Protein AF-A0A9X8VLA3-F1 (afdb_monomer_lite)

Secondary structu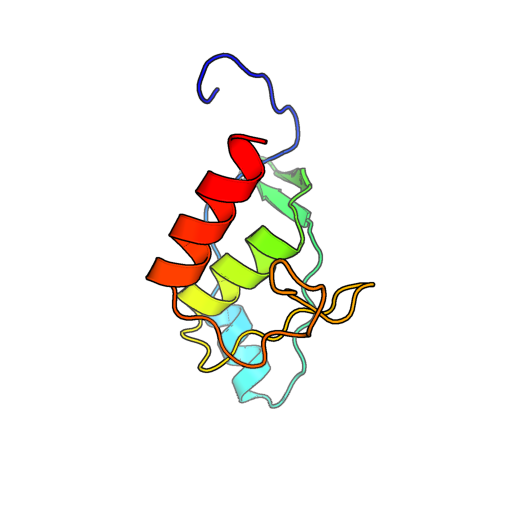re (DSSP, 8-state):
-BTTB--TTB-------HHHHHHHHHTTPPPP--SEEE-TTS-EEE--HHHHHHHHHHHTT-S------SSSS-B-TTS-B-S---HHHHHHHHHHHH--

Sequence (100 aa):
VDDGIDYCHSGRIRRIDEEAIHRQLDSNAIVLIGPVAVSVTGESFNLTSEEVATQLAIKLKAEKMIGFCSSQGVTDAEGNILSELFPNDAQKRLEELEEG

Organism: Serratia marcescens (NCBI:txid615)

Radius of gyration: 17.4 Å; chains: 1; bounding box: 35×37×41 Å

Structure (mmCIF, N/CA/C/O backbone):
data_AF-A0A9X8VLA3-F1
#
_entry.id   AF-A0A9X8VLA3-F1
#
loop_
_atom_site.group_PDB
_atom_site.id
_atom_site.type_symbol
_atom_site.label_atom_id
_atom_site.label_alt_id
_atom_site.label_comp_id
_atom_site.label_asym_id
_atom_site.label_entity_id
_atom_site.label_seq_id
_atom_site.pdbx_PDB_ins_code
_atom_site.Cartn_x
_atom_site.Cartn_y
_atom_site.Cartn_z
_atom_site.occupancy
_atom_site.B_iso_or_equiv
_atom_site.auth_seq_id
_atom_site.auth_comp_id
_atom_site.auth_asym_id
_atom_site.auth_atom_id
_atom_site.pdbx_PDB_model_num
ATOM 1 N N . VAL A 1 1 ? 8.764 21.790 2.961 1.00 41.16 1 VAL A N 1
ATOM 2 C CA . VAL A 1 1 ? 9.955 22.213 2.202 1.00 41.16 1 VAL A CA 1
ATOM 3 C C . VAL A 1 1 ? 10.963 21.098 2.339 1.00 41.16 1 VAL A C 1
ATOM 5 O O . VAL A 1 1 ? 11.579 20.981 3.387 1.00 41.16 1 VAL A O 1
ATOM 8 N N . ASP A 1 2 ? 11.003 20.236 1.335 1.00 42.09 2 ASP A N 1
ATOM 9 C CA . ASP A 1 2 ? 12.119 19.327 1.073 1.00 42.09 2 ASP A CA 1
ATOM 10 C C . ASP A 1 2 ? 12.765 19.921 -0.189 1.00 42.09 2 ASP A C 1
ATOM 12 O O . ASP A 1 2 ? 12.042 20.207 -1.146 1.00 42.09 2 ASP A O 1
ATOM 16 N N . ASP A 1 3 ? 14.049 20.276 -0.138 1.00 46.66 3 ASP A N 1
ATOM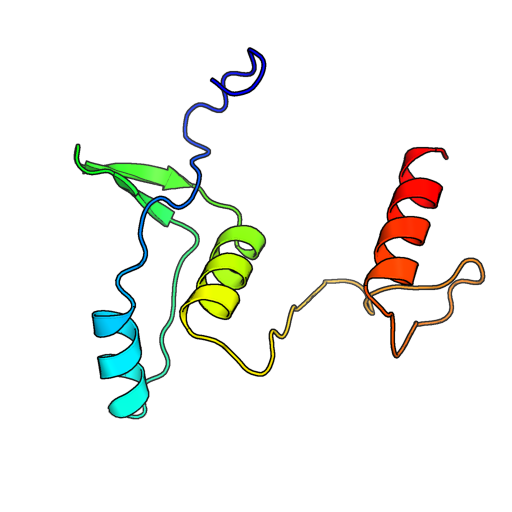 17 C CA . ASP A 1 3 ? 14.828 20.838 -1.262 1.00 46.66 3 ASP A CA 1
ATOM 18 C C . ASP A 1 3 ? 14.189 21.986 -2.074 1.00 46.66 3 ASP A C 1
ATOM 20 O O . ASP A 1 3 ? 14.330 22.081 -3.291 1.00 46.66 3 ASP A O 1
ATOM 24 N N . GLY A 1 4 ? 13.492 22.917 -1.414 1.00 39.34 4 GLY A N 1
ATOM 25 C CA . GLY A 1 4 ? 13.032 24.153 -2.066 1.00 39.34 4 GLY A CA 1
ATOM 26 C C . GLY A 1 4 ? 11.884 23.988 -3.074 1.00 39.34 4 GLY A C 1
ATOM 27 O O . GLY A 1 4 ? 11.525 24.966 -3.728 1.00 39.34 4 GLY A O 1
ATOM 28 N N . ILE A 1 5 ? 11.271 22.802 -3.165 1.00 50.47 5 ILE A N 1
ATOM 29 C CA . ILE A 1 5 ? 10.068 22.561 -3.971 1.00 50.47 5 ILE A CA 1
ATOM 30 C C . ILE A 1 5 ? 8.823 22.707 -3.080 1.00 50.47 5 ILE A C 1
ATOM 32 O O . ILE A 1 5 ? 8.676 22.027 -2.057 1.00 50.47 5 ILE A O 1
ATOM 36 N N . ASP A 1 6 ? 7.932 23.633 -3.449 1.00 46.16 6 ASP A N 1
ATOM 37 C CA . ASP A 1 6 ? 6.645 23.834 -2.780 1.00 46.16 6 ASP A CA 1
ATOM 38 C C . ASP A 1 6 ? 5.613 22.839 -3.318 1.00 46.16 6 ASP A C 1
ATOM 40 O O . ASP A 1 6 ? 5.024 23.001 -4.383 1.00 46.16 6 ASP A O 1
ATOM 44 N N . TYR A 1 7 ? 5.426 21.773 -2.552 1.00 52.41 7 TYR A N 1
ATOM 45 C CA . TYR A 1 7 ? 4.500 20.686 -2.830 1.00 52.41 7 TYR A CA 1
ATOM 46 C C . TYR A 1 7 ? 3.044 20.999 -2.420 1.00 52.41 7 TYR A C 1
ATOM 48 O O . TYR A 1 7 ? 2.183 20.125 -2.549 1.00 52.41 7 TYR A O 1
ATOM 56 N N . CYS A 1 8 ? 2.737 22.216 -1.945 1.00 57.16 8 CYS A N 1
ATOM 57 C CA . CYS A 1 8 ? 1.398 22.655 -1.522 1.00 57.16 8 CYS A CA 1
ATOM 58 C C . CYS A 1 8 ? 0.642 21.579 -0.697 1.00 57.16 8 CYS A C 1
ATOM 60 O O . CYS A 1 8 ? 1.020 21.285 0.435 1.00 57.16 8 CYS A O 1
ATOM 62 N N . HIS A 1 9 ? -0.411 20.963 -1.260 1.00 51.88 9 HIS A N 1
ATOM 63 C CA . HIS A 1 9 ? -1.251 19.938 -0.614 1.00 51.88 9 HIS A CA 1
ATOM 64 C C . HIS A 1 9 ? -0.756 18.486 -0.769 1.00 51.88 9 HIS A C 1
ATOM 66 O O . HIS A 1 9 ? -1.465 17.567 -0.352 1.00 51.88 9 HIS A O 1
ATOM 72 N N . SER A 1 10 ? 0.422 18.247 -1.354 1.00 55.69 10 SER A N 1
ATOM 73 C CA . SER A 1 10 ? 1.038 16.914 -1.357 1.00 55.69 10 SER A CA 1
ATOM 74 C C . SER A 1 10 ? 1.839 16.715 -0.070 1.00 55.69 10 SER A C 1
ATOM 76 O O . SER A 1 10 ? 2.941 17.225 0.125 1.00 55.69 10 SER A O 1
ATOM 78 N N . GLY A 1 11 ? 1.188 16.046 0.881 1.00 63.41 11 GLY A N 1
ATOM 79 C CA . GLY A 1 11 ? 1.744 15.735 2.193 1.00 63.41 11 GLY A CA 1
ATOM 80 C C . GLY A 1 11 ? 2.484 14.397 2.212 1.00 63.41 11 GLY A C 1
ATOM 81 O O . GLY A 1 11 ? 2.395 13.598 1.287 1.00 63.41 11 GLY A O 1
ATOM 82 N N . ARG A 1 12 ? 3.182 14.125 3.316 1.00 74.38 12 ARG A N 1
ATOM 83 C CA . ARG A 1 12 ? 3.644 12.776 3.683 1.00 74.38 12 ARG A CA 1
ATOM 84 C C . ARG A 1 12 ? 2.802 12.270 4.848 1.00 74.38 12 ARG A C 1
ATOM 86 O O . ARG A 1 12 ? 2.357 13.067 5.682 1.00 74.38 12 ARG A O 1
ATOM 93 N N . ILE A 1 13 ? 2.607 10.959 4.938 1.00 85.00 13 ILE A N 1
ATOM 94 C CA . ILE A 1 13 ? 1.886 10.353 6.061 1.00 85.00 13 ILE A CA 1
ATOM 95 C C . ILE A 1 13 ? 2.682 10.578 7.351 1.00 85.00 13 ILE A C 1
ATOM 97 O O . ILE A 1 13 ? 3.836 10.177 7.461 1.00 85.00 13 ILE A O 1
ATOM 101 N N . ARG A 1 14 ? 2.058 11.228 8.342 1.00 86.31 14 ARG A N 1
ATOM 102 C CA . ARG A 1 14 ? 2.673 11.475 9.662 1.00 86.31 14 ARG A CA 1
ATOM 103 C C . ARG A 1 14 ? 2.284 10.437 10.710 1.00 86.31 14 ARG A C 1
ATOM 105 O O . ARG A 1 14 ? 3.083 10.122 11.586 1.00 86.31 14 ARG A O 1
ATOM 112 N N . ARG A 1 15 ? 1.045 9.945 10.660 1.00 88.06 15 ARG A N 1
ATOM 113 C CA . ARG A 1 15 ? 0.506 8.965 11.608 1.00 88.06 15 ARG A CA 1
ATOM 114 C C . ARG A 1 15 ? -0.578 8.133 10.936 1.00 88.06 15 ARG A C 1
ATOM 116 O O . ARG A 1 15 ? -1.362 8.672 10.161 1.00 88.06 15 ARG A O 1
ATOM 123 N N . ILE A 1 16 ? -0.632 6.855 11.288 1.00 91.56 16 ILE A N 1
ATOM 124 C CA . ILE A 1 16 ? -1.709 5.925 10.943 1.00 91.56 16 ILE A CA 1
ATOM 125 C C . ILE A 1 16 ? -2.324 5.450 12.262 1.00 91.56 16 ILE A C 1
ATOM 127 O O . ILE A 1 16 ? -1.597 5.197 13.222 1.00 91.56 16 ILE A O 1
ATOM 131 N N . ASP A 1 17 ? -3.653 5.380 12.336 1.00 93.81 17 ASP A N 1
ATOM 132 C CA . ASP A 1 17 ? -4.355 4.783 13.477 1.00 93.81 17 ASP A CA 1
ATOM 133 C C . ASP A 1 17 ? -4.448 3.263 13.281 1.00 93.81 17 ASP A C 1
ATOM 135 O O . ASP A 1 17 ? -5.447 2.724 12.802 1.00 93.81 17 ASP A O 1
ATOM 139 N N . GLU A 1 18 ? -3.345 2.580 13.585 1.00 95.81 18 GLU A N 1
ATOM 140 C CA . GLU A 1 18 ? -3.208 1.128 13.422 1.00 95.81 18 GLU A CA 1
ATOM 141 C C . GLU A 1 18 ? -4.247 0.370 14.265 1.00 95.81 18 GLU A C 1
ATOM 143 O O . GLU A 1 18 ? -4.828 -0.611 13.805 1.00 95.81 18 GLU A O 1
ATOM 148 N N . GLU A 1 19 ? -4.549 0.859 15.472 1.00 96.44 19 GLU A N 1
ATOM 149 C CA . GLU A 1 19 ? -5.504 0.229 16.388 1.00 96.44 19 GLU A CA 1
ATOM 150 C C . GLU A 1 19 ? -6.937 0.272 15.840 1.00 96.44 19 GLU A C 1
ATOM 152 O O . GLU A 1 19 ? -7.682 -0.705 15.936 1.00 96.44 19 GLU A O 1
ATOM 157 N N . ALA A 1 20 ? -7.359 1.398 15.256 1.00 96.56 20 ALA A N 1
ATOM 158 C CA . ALA A 1 20 ? -8.659 1.487 14.601 1.00 96.56 20 ALA A CA 1
ATOM 159 C C . ALA A 1 20 ? -8.772 0.506 13.426 1.00 96.56 20 ALA A C 1
ATOM 161 O O . ALA A 1 20 ? -9.797 -0.164 13.298 1.00 96.56 20 ALA A O 1
ATOM 162 N N . ILE A 1 21 ? -7.723 0.383 12.607 1.00 97.25 21 ILE A N 1
ATOM 163 C CA . ILE A 1 21 ? -7.713 -0.535 11.462 1.00 97.25 21 ILE A CA 1
ATOM 164 C C . ILE A 1 21 ? -7.768 -1.990 11.935 1.00 97.25 21 ILE A C 1
ATOM 166 O O . ILE A 1 21 ? -8.619 -2.742 11.463 1.00 97.25 21 ILE A O 1
ATOM 170 N N . HIS A 1 22 ? -6.929 -2.378 12.900 1.00 97.12 22 HIS A N 1
ATOM 171 C CA . HIS A 1 22 ? -6.929 -3.737 13.446 1.00 97.12 22 HIS A CA 1
ATOM 172 C C . HIS A 1 22 ? -8.287 -4.123 14.028 1.00 97.12 22 HIS A C 1
ATOM 174 O O . HIS A 1 22 ? -8.794 -5.187 13.700 1.00 97.12 22 HIS A O 1
ATOM 180 N N . ARG A 1 23 ? -8.953 -3.227 14.768 1.00 97.75 23 ARG A N 1
ATOM 181 C CA . ARG A 1 23 ? -10.310 -3.490 15.280 1.00 97.75 23 ARG A CA 1
ATOM 182 C C . ARG A 1 23 ? -11.325 -3.805 14.178 1.00 97.75 23 ARG A C 1
ATOM 184 O O . ARG A 1 23 ? -12.193 -4.655 14.376 1.00 97.75 23 ARG A O 1
ATOM 191 N N . GLN A 1 24 ? -11.237 -3.131 13.029 1.00 97.81 24 GLN A N 1
ATOM 192 C CA . GLN A 1 24 ? -12.109 -3.424 11.886 1.00 97.81 24 GLN A CA 1
ATOM 193 C C . GLN A 1 24 ? -11.768 -4.783 11.262 1.00 97.81 24 GLN A C 1
ATOM 195 O O . GLN A 1 24 ? -12.670 -5.578 10.997 1.00 97.81 24 GLN A O 1
ATOM 200 N N . LEU A 1 25 ? -10.480 -5.081 11.082 1.00 96.81 25 LEU A N 1
ATOM 201 C CA . LEU A 1 25 ? -10.025 -6.360 10.530 1.00 96.81 25 LEU A CA 1
ATOM 202 C C . LEU A 1 25 ? -10.387 -7.544 11.441 1.00 96.81 25 LEU A C 1
ATOM 204 O O . LEU A 1 25 ? -10.912 -8.542 10.954 1.00 96.81 25 LEU A O 1
ATOM 208 N N . ASP A 1 26 ? -10.211 -7.405 12.757 1.00 97.31 26 ASP A N 1
ATOM 209 C CA . ASP A 1 26 ? -10.580 -8.408 13.767 1.00 97.31 26 ASP A CA 1
ATOM 210 C C . ASP A 1 26 ? -12.095 -8.676 13.793 1.00 97.31 26 ASP A C 1
ATOM 212 O O . ASP A 1 26 ? -12.549 -9.750 14.189 1.00 97.31 26 ASP A O 1
ATOM 216 N N . SER A 1 27 ? -12.889 -7.711 13.320 1.00 97.81 27 SER A N 1
ATOM 217 C CA . SER A 1 27 ? -14.340 -7.838 13.140 1.00 97.81 27 SER A CA 1
A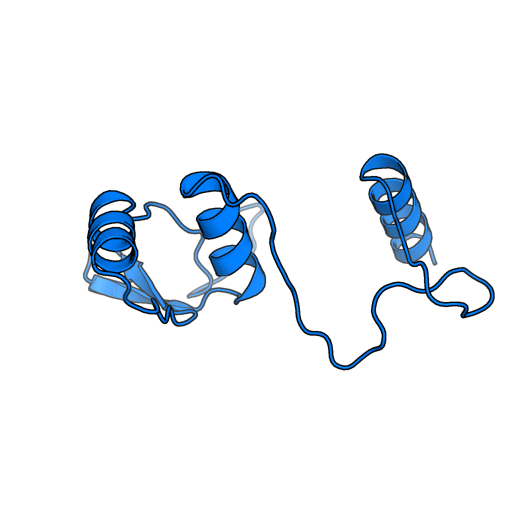TOM 218 C C . SER A 1 27 ? -14.731 -8.469 11.793 1.00 97.81 27 SER A C 1
ATOM 220 O O . SER A 1 27 ? -15.910 -8.464 11.440 1.00 97.81 27 SER A O 1
ATOM 222 N N . ASN A 1 28 ? -13.770 -9.011 11.033 1.00 97.06 28 ASN A N 1
ATOM 223 C CA . ASN A 1 28 ? -13.931 -9.526 9.666 1.00 97.06 28 ASN A CA 1
ATOM 224 C C . ASN A 1 28 ? -14.461 -8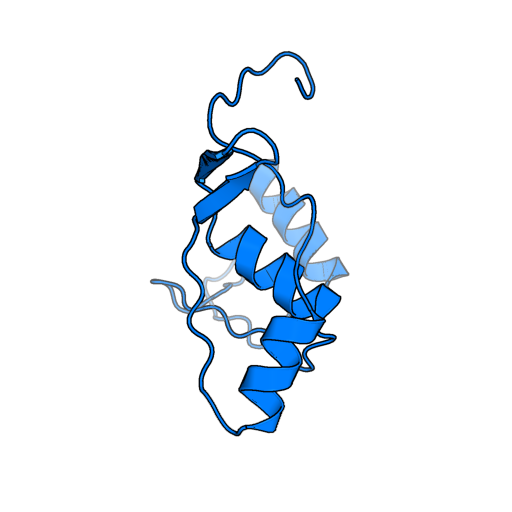.483 8.660 1.00 97.06 28 ASN A C 1
ATOM 226 O O . ASN A 1 28 ? -15.111 -8.841 7.674 1.00 97.06 28 ASN A O 1
ATOM 230 N N . ALA A 1 29 ? -14.206 -7.193 8.895 1.00 98.12 29 ALA A N 1
ATOM 231 C CA . ALA A 1 29 ? -14.579 -6.139 7.958 1.00 98.12 29 ALA A CA 1
ATOM 232 C C . ALA A 1 29 ? -13.528 -5.963 6.851 1.00 98.12 29 ALA A C 1
ATOM 234 O O . ALA A 1 29 ? -12.337 -6.210 7.041 1.00 98.12 29 ALA A O 1
ATOM 235 N N . ILE A 1 30 ? -13.971 -5.454 5.699 1.00 97.12 30 ILE A N 1
ATOM 236 C CA . ILE A 1 30 ? -13.080 -4.943 4.653 1.00 97.12 30 ILE A CA 1
ATOM 237 C C . ILE A 1 30 ? -12.864 -3.453 4.911 1.00 97.12 30 ILE A C 1
ATOM 239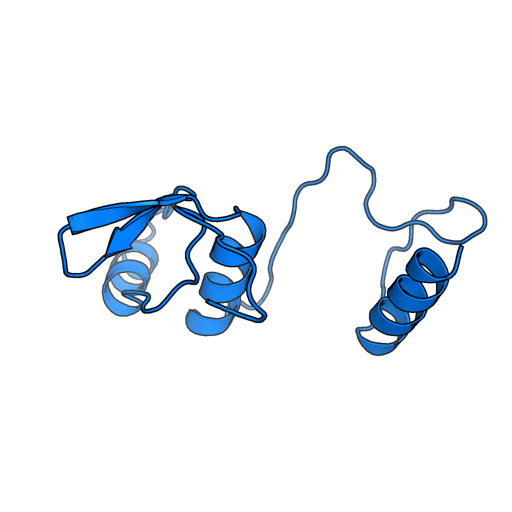 O O . ILE A 1 30 ? -13.821 -2.679 4.953 1.00 97.12 30 ILE A O 1
ATOM 243 N N . VAL A 1 31 ? -11.605 -3.049 5.066 1.00 96.88 31 VAL A N 1
ATOM 244 C CA . VAL A 1 31 ? -11.237 -1.652 5.310 1.00 96.88 31 VAL A CA 1
ATOM 245 C C . VAL A 1 31 ? -10.937 -0.967 3.977 1.00 96.88 31 VAL A C 1
ATOM 247 O O . VAL A 1 31 ? -9.995 -1.336 3.282 1.00 96.88 31 VAL A O 1
ATOM 250 N N . LEU A 1 32 ? -11.739 0.041 3.626 1.00 96.69 32 LEU A N 1
ATOM 251 C CA . LEU A 1 32 ? -11.528 0.886 2.450 1.00 96.69 32 LEU A CA 1
ATOM 252 C C . LEU A 1 32 ? -10.888 2.211 2.875 1.00 96.69 32 LEU A C 1
ATOM 254 O O . LEU A 1 32 ? -11.459 2.942 3.684 1.00 96.69 32 LEU A O 1
ATOM 258 N N . ILE A 1 33 ? -9.722 2.531 2.314 1.00 94.69 33 ILE A N 1
ATOM 259 C CA . ILE A 1 33 ? -8.966 3.750 2.632 1.00 94.69 33 ILE A CA 1
ATOM 260 C C . ILE A 1 33 ? -8.783 4.561 1.351 1.00 94.69 33 ILE A C 1
ATOM 262 O O . ILE A 1 33 ? -8.302 4.043 0.346 1.00 94.69 33 ILE A O 1
ATOM 266 N N . GLY A 1 34 ? -9.194 5.829 1.388 1.00 93.25 34 GLY A N 1
ATOM 267 C CA . GLY A 1 34 ? -9.008 6.770 0.285 1.00 93.25 34 GLY A CA 1
ATOM 268 C C . GLY A 1 34 ? -7.651 7.488 0.340 1.00 93.25 34 GLY A C 1
ATOM 269 O O . GLY A 1 34 ? -7.031 7.545 1.402 1.00 93.25 34 GLY A O 1
ATOM 270 N N . PRO A 1 35 ? -7.208 8.102 -0.771 1.00 91.19 35 PRO A N 1
ATOM 271 C CA . PRO A 1 35 ? -5.919 8.793 -0.875 1.00 91.19 35 PRO A CA 1
ATOM 272 C C . PRO A 1 35 ? -5.921 10.196 -0.233 1.00 91.19 35 PRO A C 1
ATOM 274 O O . PRO A 1 35 ? -5.294 11.126 -0.734 1.00 91.19 35 PRO A O 1
ATOM 277 N N . VAL A 1 36 ? -6.649 10.382 0.871 1.00 90.69 36 VAL A N 1
ATOM 278 C CA . VAL A 1 36 ? -6.806 11.679 1.542 1.00 90.69 36 VAL A CA 1
ATOM 279 C C . VAL A 1 36 ? -6.419 11.548 3.007 1.00 90.69 36 VAL A C 1
ATOM 281 O O . VAL A 1 36 ? -6.883 10.647 3.703 1.00 90.69 36 VAL A O 1
ATOM 284 N N . ALA A 1 37 ? -5.599 12.480 3.487 1.00 89.00 37 ALA A N 1
ATOM 285 C CA . ALA A 1 37 ? -5.208 12.579 4.888 1.00 89.00 37 ALA A CA 1
ATOM 286 C C . ALA A 1 37 ? -5.575 13.944 5.476 1.00 89.00 37 ALA A C 1
ATOM 288 O O . ALA A 1 37 ? -5.678 14.935 4.756 1.00 89.00 37 ALA A O 1
ATOM 289 N N . VAL A 1 38 ? -5.739 13.995 6.799 1.00 89.19 38 VAL A N 1
ATOM 290 C CA . VAL A 1 38 ? -6.100 15.211 7.541 1.00 89.19 38 VAL A CA 1
ATOM 291 C C . VAL A 1 38 ? -4.983 15.570 8.522 1.00 89.19 38 VAL A C 1
ATOM 293 O O . VAL A 1 38 ? -4.443 14.695 9.204 1.00 89.19 38 VAL A O 1
ATOM 296 N N . SER A 1 39 ? -4.611 16.848 8.597 1.00 88.00 39 SER A N 1
ATOM 297 C CA . SER A 1 39 ? -3.644 17.353 9.578 1.00 88.00 39 SER A CA 1
ATOM 298 C C . SER A 1 39 ? -4.277 17.626 10.946 1.00 88.00 39 SER A C 1
ATOM 300 O O . SER A 1 39 ? -5.493 17.652 11.117 1.00 88.00 39 SER A O 1
ATOM 302 N N . VAL A 1 40 ? -3.432 17.926 11.937 1.00 85.00 40 VAL A N 1
ATOM 303 C CA . VAL A 1 40 ? -3.871 18.366 13.275 1.00 85.00 40 VAL A CA 1
ATOM 304 C C . VAL A 1 40 ? -4.615 19.709 13.266 1.00 85.00 40 VAL A C 1
ATOM 306 O O . VAL A 1 40 ? -5.364 19.988 14.195 1.00 85.00 40 VAL A O 1
ATOM 309 N N . THR A 1 41 ? -4.414 20.532 12.231 1.00 90.56 41 THR A N 1
ATOM 310 C CA . THR A 1 41 ? -5.122 21.803 12.004 1.00 90.56 41 THR A CA 1
ATOM 311 C C . THR A 1 41 ? -6.437 21.617 11.238 1.00 90.56 41 THR A C 1
ATOM 313 O O . THR A 1 41 ? -7.168 22.586 11.060 1.00 90.56 41 THR A O 1
ATOM 316 N N . GLY A 1 42 ? -6.763 20.389 10.810 1.00 89.06 42 GLY A N 1
ATOM 317 C CA . GLY A 1 42 ? -7.974 20.071 10.045 1.00 89.06 42 GLY A CA 1
ATOM 318 C C . GLY A 1 42 ? -7.838 20.266 8.532 1.00 89.06 42 GLY A C 1
ATOM 319 O O . GLY A 1 42 ? -8.826 20.159 7.809 1.00 89.06 42 GLY A O 1
ATOM 320 N N . GLU A 1 43 ? -6.634 20.538 8.032 1.00 89.00 43 GLU A N 1
ATOM 321 C CA . GLU A 1 43 ? -6.383 20.689 6.598 1.00 89.00 43 GLU A CA 1
ATOM 322 C C . GLU A 1 43 ? -6.311 19.318 5.919 1.00 89.00 43 GLU A C 1
ATOM 324 O O . GLU A 1 43 ? -5.745 18.370 6.467 1.00 89.00 43 GLU A O 1
ATOM 329 N N . SER A 1 44 ? -6.878 19.215 4.716 1.00 89.38 44 SER A N 1
ATOM 330 C CA . SER A 1 44 ? -6.841 17.991 3.912 1.00 89.38 44 SER A CA 1
ATOM 331 C C . SER A 1 44 ? -5.666 18.003 2.938 1.00 89.38 44 SER A C 1
ATOM 333 O O . SER A 1 44 ? -5.359 19.026 2.326 1.00 89.38 44 SER A O 1
ATOM 335 N N . PHE A 1 45 ? -5.038 16.843 2.776 1.00 88.12 45 PHE A N 1
ATOM 336 C CA . PHE A 1 45 ? -3.898 16.616 1.896 1.00 88.12 45 PHE A CA 1
ATOM 337 C C . PHE A 1 45 ? -4.201 15.450 0.967 1.00 88.12 45 PHE A C 1
ATOM 339 O O . PHE A 1 45 ? -4.730 14.426 1.408 1.00 88.12 45 PHE A O 1
ATOM 346 N N . ASN A 1 46 ? -3.842 15.609 -0.304 1.00 89.19 46 ASN A N 1
ATOM 347 C CA . ASN A 1 46 ? -3.927 14.532 -1.277 1.00 89.19 46 ASN A CA 1
ATOM 348 C C . ASN A 1 46 ? -2.623 13.733 -1.243 1.00 89.19 46 ASN A C 1
ATOM 350 O O . ASN A 1 46 ? -1.533 14.311 -1.252 1.00 89.19 46 ASN A O 1
ATOM 354 N N . LEU A 1 47 ? -2.744 12.413 -1.192 1.00 89.25 47 LEU A N 1
ATOM 355 C CA . LEU A 1 47 ? -1.626 11.477 -1.183 1.00 89.25 47 LEU A CA 1
ATOM 356 C C . LEU A 1 47 ? -1.683 10.606 -2.435 1.00 89.25 47 LEU A C 1
ATOM 358 O O . LEU A 1 47 ? -2.739 10.440 -3.043 1.00 89.25 47 LEU A O 1
ATOM 362 N N . THR A 1 48 ? -0.555 10.022 -2.825 1.00 90.00 48 THR A N 1
ATOM 363 C CA . THR A 1 48 ? -0.588 8.954 -3.827 1.00 90.00 48 THR A CA 1
ATOM 364 C C . THR A 1 48 ? -1.144 7.685 -3.179 1.00 90.00 48 THR A C 1
ATOM 366 O O . THR A 1 48 ? -0.943 7.435 -1.985 1.00 90.00 48 THR A O 1
ATOM 369 N N . SER A 1 49 ? -1.880 6.881 -3.948 1.00 91.06 49 SER A N 1
ATOM 370 C CA . SER A 1 49 ? -2.458 5.636 -3.417 1.00 91.06 49 SER A CA 1
ATOM 371 C C . SER A 1 49 ? -1.359 4.627 -3.082 1.00 91.06 49 SER A C 1
ATOM 373 O O . SER A 1 49 ? -1.479 3.865 -2.128 1.00 91.06 49 SER A O 1
ATOM 375 N N . GLU A 1 50 ? -0.263 4.678 -3.832 1.00 91.88 50 GLU A N 1
ATOM 376 C CA . GLU A 1 50 ? 0.956 3.904 -3.655 1.00 91.88 50 GLU A CA 1
ATOM 377 C C . GLU A 1 50 ? 1.614 4.206 -2.306 1.00 91.88 50 GLU A C 1
ATOM 379 O O . GLU A 1 50 ? 1.943 3.273 -1.574 1.00 91.88 50 GLU A O 1
ATOM 384 N N . GLU A 1 51 ? 1.749 5.483 -1.928 1.00 91.25 51 GLU A N 1
ATOM 385 C CA . GLU A 1 51 ? 2.302 5.873 -0.623 1.00 91.25 51 GLU A CA 1
ATOM 386 C C . GLU A 1 51 ? 1.401 5.378 0.514 1.00 91.25 51 GLU A C 1
ATOM 388 O O . GLU A 1 51 ? 1.880 4.768 1.469 1.00 91.25 51 GLU A O 1
ATOM 393 N N . VAL A 1 52 ? 0.083 5.585 0.395 1.00 93.38 52 VAL A N 1
ATOM 394 C CA . VAL A 1 52 ? -0.892 5.123 1.396 1.00 93.38 52 VAL A CA 1
ATOM 395 C C . VAL A 1 52 ? -0.817 3.609 1.574 1.00 93.38 52 VAL A C 1
ATOM 397 O O . VAL A 1 52 ? -0.662 3.134 2.700 1.00 93.38 52 VAL A O 1
ATOM 400 N N . ALA A 1 53 ? -0.874 2.851 0.480 1.00 94.81 53 ALA A N 1
ATOM 401 C CA . ALA A 1 53 ? -0.814 1.396 0.510 1.00 94.81 53 ALA A CA 1
ATOM 402 C C . ALA A 1 53 ? 0.519 0.882 1.076 1.00 94.81 53 ALA A C 1
ATOM 404 O O . ALA A 1 53 ? 0.511 -0.016 1.917 1.00 94.81 53 ALA A O 1
ATOM 405 N N . THR A 1 54 ? 1.647 1.483 0.682 1.00 94.06 54 THR A N 1
ATOM 406 C CA . THR A 1 54 ? 2.985 1.094 1.156 1.00 94.06 54 THR A CA 1
ATOM 407 C C . THR A 1 54 ? 3.128 1.320 2.658 1.00 94.06 54 THR A C 1
ATOM 409 O O . THR A 1 54 ? 3.509 0.407 3.392 1.00 94.06 54 THR A O 1
ATOM 412 N N . GLN A 1 55 ? 2.766 2.510 3.151 1.00 93.81 55 GLN A N 1
ATOM 413 C CA . GLN A 1 55 ? 2.856 2.821 4.580 1.00 93.81 55 GLN A CA 1
ATOM 414 C C . GLN A 1 55 ? 1.925 1.934 5.412 1.00 93.81 55 GLN A C 1
ATOM 416 O O . GLN A 1 55 ? 2.332 1.436 6.462 1.00 93.81 55 GLN A O 1
ATOM 421 N N . LEU A 1 56 ? 0.698 1.686 4.945 1.00 95.25 56 LEU A N 1
ATOM 422 C CA . LEU A 1 56 ? -0.228 0.770 5.612 1.00 95.25 56 LEU A CA 1
ATOM 423 C C . LEU A 1 56 ? 0.318 -0.657 5.661 1.00 95.25 56 LEU A C 1
ATOM 425 O O . LEU A 1 56 ? 0.299 -1.265 6.726 1.00 95.25 56 LEU A O 1
ATOM 429 N N . ALA A 1 57 ? 0.836 -1.179 4.547 1.00 96.62 57 ALA A N 1
ATOM 430 C CA . ALA A 1 57 ? 1.407 -2.522 4.494 1.00 96.62 57 ALA A CA 1
ATOM 431 C C . ALA A 1 57 ? 2.576 -2.680 5.481 1.00 96.62 57 ALA A C 1
ATOM 433 O O . ALA A 1 57 ? 2.625 -3.668 6.215 1.00 96.62 57 ALA A O 1
ATOM 434 N N . ILE A 1 58 ? 3.466 -1.682 5.562 1.00 95.31 58 ILE A N 1
ATOM 435 C CA . ILE A 1 58 ? 4.583 -1.663 6.518 1.00 95.31 58 ILE A CA 1
ATOM 436 C C . ILE A 1 58 ? 4.070 -1.635 7.962 1.00 95.31 58 ILE A C 1
ATOM 438 O O . ILE A 1 58 ? 4.503 -2.443 8.785 1.00 95.31 58 ILE A O 1
ATOM 442 N N . LYS A 1 59 ? 3.154 -0.714 8.288 1.00 94.69 59 LYS A N 1
ATOM 443 C CA . LYS A 1 59 ? 2.650 -0.527 9.658 1.00 94.69 59 LYS A CA 1
ATOM 444 C C . LYS A 1 59 ? 1.856 -1.725 10.162 1.00 94.69 59 LYS A C 1
ATOM 446 O O . LYS A 1 59 ? 2.132 -2.230 11.244 1.00 94.69 59 LYS A O 1
ATOM 451 N N . LEU A 1 60 ? 0.949 -2.235 9.336 1.00 95.81 60 LEU A N 1
ATOM 452 C CA . LEU A 1 60 ? 0.121 -3.398 9.655 1.00 95.81 60 LEU A CA 1
ATOM 453 C C . LEU A 1 60 ? 0.886 -4.724 9.536 1.00 95.81 60 LEU A C 1
ATOM 455 O O . LEU A 1 60 ? 0.319 -5.774 9.828 1.00 95.81 60 LEU A O 1
ATOM 459 N N . LYS A 1 61 ? 2.158 -4.691 9.106 1.00 95.94 61 LYS A N 1
ATOM 460 C CA . LYS A 1 61 ? 2.995 -5.874 8.846 1.00 95.94 61 LYS A CA 1
ATOM 461 C C . LYS A 1 61 ? 2.295 -6.871 7.923 1.00 95.94 61 LYS A C 1
ATOM 463 O O . LYS A 1 61 ? 2.252 -8.070 8.198 1.00 95.94 61 LYS A O 1
ATOM 468 N N . ALA A 1 62 ? 1.717 -6.357 6.842 1.00 97.19 62 ALA A N 1
ATOM 469 C CA . ALA A 1 62 ? 1.038 -7.179 5.857 1.00 97.19 62 ALA A CA 1
ATOM 470 C C . ALA A 1 62 ? 2.016 -8.196 5.251 1.00 97.19 62 ALA A C 1
ATOM 472 O O . ALA A 1 62 ? 3.137 -7.851 4.885 1.00 97.19 62 ALA A O 1
ATOM 473 N N . GLU A 1 63 ? 1.580 -9.448 5.106 1.00 97.50 63 GLU A N 1
ATOM 474 C CA . GLU A 1 63 ? 2.402 -10.486 4.472 1.00 97.50 63 GLU A CA 1
ATOM 475 C C . GLU A 1 63 ? 2.580 -10.227 2.967 1.00 97.50 63 GLU A C 1
ATOM 477 O O . GLU A 1 63 ? 3.591 -10.605 2.378 1.00 97.50 63 GLU A O 1
ATOM 482 N N . LYS A 1 64 ? 1.578 -9.604 2.329 1.00 96.75 64 LYS A N 1
ATOM 483 C CA . LYS A 1 64 ? 1.560 -9.321 0.890 1.00 96.75 64 LYS A CA 1
ATOM 484 C C . LYS A 1 64 ? 0.950 -7.954 0.612 1.00 96.75 64 LYS A C 1
ATOM 486 O O . LYS A 1 64 ? -0.057 -7.584 1.212 1.00 96.75 64 LYS A O 1
ATOM 491 N N . MET A 1 65 ? 1.528 -7.255 -0.358 1.00 95.25 65 MET A N 1
ATOM 492 C CA . MET A 1 65 ? 0.957 -6.072 -0.993 1.00 95.25 65 MET A CA 1
ATOM 493 C C . MET A 1 65 ? 0.669 -6.422 -2.452 1.00 95.25 65 MET A C 1
ATOM 495 O O . MET A 1 65 ? 1.549 -6.912 -3.154 1.00 95.25 65 MET A O 1
ATOM 499 N N . ILE A 1 66 ? -0.569 -6.203 -2.895 1.00 94.69 66 ILE A N 1
ATOM 500 C CA . ILE A 1 66 ? -1.002 -6.499 -4.265 1.00 94.69 66 ILE A CA 1
ATOM 501 C C . ILE A 1 66 ? -1.336 -5.174 -4.943 1.00 94.69 66 ILE A C 1
ATOM 503 O O . ILE A 1 66 ? -2.283 -4.495 -4.550 1.00 94.69 66 ILE A O 1
ATOM 507 N N . GLY A 1 67 ? -0.534 -4.807 -5.940 1.00 91.69 67 GLY A N 1
ATOM 508 C CA . GLY A 1 67 ? -0.759 -3.637 -6.781 1.00 91.69 67 GLY A CA 1
ATOM 509 C C . GLY A 1 67 ? -1.454 -4.020 -8.083 1.00 91.69 67 GLY A C 1
ATOM 510 O O . GLY A 1 67 ? -1.128 -5.040 -8.688 1.00 91.69 67 GLY A O 1
ATOM 511 N N . PHE A 1 68 ? -2.388 -3.185 -8.530 1.00 91.12 68 PHE A N 1
ATOM 512 C CA . PHE A 1 68 ? -2.992 -3.296 -9.854 1.00 91.12 68 PHE A CA 1
ATOM 513 C C . PHE A 1 68 ? -2.407 -2.216 -10.756 1.00 91.12 68 PHE A C 1
ATOM 515 O O . PHE A 1 68 ? -2.399 -1.042 -10.395 1.00 91.12 68 PHE A O 1
ATOM 522 N N . CYS A 1 69 ? -1.940 -2.617 -11.933 1.00 88.31 69 CYS A N 1
ATOM 523 C CA . CYS A 1 69 ? -1.430 -1.718 -12.958 1.00 88.31 69 CYS A CA 1
ATOM 524 C C . CYS A 1 69 ? -2.242 -1.903 -14.245 1.00 88.31 69 CYS A C 1
ATOM 526 O O . CYS A 1 69 ? -2.837 -2.957 -14.472 1.00 88.31 69 CYS A O 1
ATOM 528 N N . SER A 1 70 ? -2.268 -0.880 -15.096 1.00 88.94 70 SER A N 1
ATOM 529 C CA . SER A 1 70 ? -2.839 -0.972 -16.444 1.00 88.94 70 SER A CA 1
ATOM 530 C C . SER A 1 70 ? -2.000 -1.847 -17.386 1.00 88.94 70 SER A C 1
ATOM 532 O O . SER A 1 70 ? -2.523 -2.341 -18.384 1.00 88.94 70 SER A O 1
ATOM 534 N N . SER A 1 71 ? -0.716 -2.059 -17.074 1.00 85.81 71 SER A N 1
ATOM 535 C CA . SER A 1 71 ? 0.187 -2.972 -17.780 1.00 85.81 71 SER A CA 1
ATOM 536 C C . SER A 1 71 ? 0.308 -4.328 -17.071 1.00 85.81 71 SER A C 1
ATOM 538 O O . SER A 1 71 ? -0.085 -4.486 -15.916 1.00 85.81 71 SER A O 1
ATOM 540 N N . GLN A 1 72 ? 0.903 -5.316 -17.746 1.00 83.12 72 GLN A N 1
ATOM 541 C CA . GLN A 1 72 ? 1.160 -6.665 -17.209 1.00 83.12 72 GLN A CA 1
ATOM 542 C C . GLN A 1 72 ? 2.314 -6.721 -16.178 1.00 83.12 72 GLN A C 1
ATOM 544 O O . GLN A 1 72 ? 2.976 -7.744 -16.036 1.00 83.12 72 GLN A O 1
ATOM 549 N N . GLY A 1 73 ? 2.564 -5.630 -15.449 1.00 86.69 73 GLY A N 1
ATOM 550 C CA . GLY A 1 73 ? 3.649 -5.526 -14.474 1.00 86.69 73 GLY A CA 1
ATOM 551 C C . GLY A 1 73 ? 4.990 -5.142 -15.101 1.00 86.69 73 GLY A C 1
ATOM 552 O O . GLY A 1 73 ? 5.040 -4.379 -16.069 1.00 86.69 73 GLY A O 1
ATOM 553 N N . VAL A 1 74 ? 6.078 -5.633 -14.504 1.00 89.38 74 VAL A N 1
ATOM 554 C CA . VAL A 1 74 ? 7.448 -5.331 -14.935 1.00 89.38 74 VAL A CA 1
ATOM 555 C C . VAL A 1 74 ? 7.847 -6.266 -16.076 1.00 89.38 74 VAL A C 1
ATOM 557 O O . VAL A 1 74 ? 7.598 -7.470 -16.021 1.00 89.38 74 VAL A O 1
ATOM 560 N N . THR A 1 75 ? 8.481 -5.710 -17.105 1.00 89.31 75 THR A N 1
ATOM 561 C CA . THR A 1 75 ? 9.036 -6.462 -18.237 1.00 89.31 75 THR A CA 1
ATOM 562 C C . THR A 1 75 ? 10.558 -6.386 -18.251 1.00 89.31 75 THR A C 1
ATOM 564 O O . THR A 1 75 ? 11.127 -5.461 -17.665 1.00 89.31 75 THR A O 1
ATOM 567 N N . ASP A 1 76 ? 11.219 -7.351 -18.891 1.00 86.56 76 ASP A N 1
ATOM 568 C CA . ASP A 1 76 ? 12.659 -7.327 -19.179 1.00 86.56 76 ASP A CA 1
ATOM 569 C C . ASP A 1 76 ? 12.992 -6.447 -20.407 1.00 86.56 76 ASP A C 1
ATOM 571 O O . ASP A 1 76 ? 12.129 -5.757 -20.948 1.00 86.56 76 ASP A O 1
ATOM 575 N N . ALA A 1 77 ? 14.263 -6.401 -20.822 1.00 83.75 77 ALA A N 1
ATOM 576 C CA . ALA A 1 77 ? 14.698 -5.615 -21.986 1.00 83.75 77 ALA A CA 1
ATOM 577 C C . ALA A 1 77 ? 14.161 -6.148 -23.332 1.00 83.75 77 ALA A C 1
ATOM 579 O O . ALA A 1 77 ? 14.156 -5.423 -24.324 1.00 83.75 77 ALA A O 1
ATOM 580 N N . GLU A 1 78 ? 13.709 -7.400 -23.365 1.00 88.44 78 GLU A N 1
ATOM 581 C CA . GLU A 1 78 ? 13.145 -8.070 -24.540 1.00 88.44 78 GLU A CA 1
ATOM 582 C C . GLU A 1 78 ? 11.608 -7.954 -24.580 1.00 88.44 78 GLU A C 1
ATOM 584 O O . GLU A 1 78 ? 10.981 -8.310 -25.579 1.00 88.44 78 GLU A O 1
ATOM 589 N N . GLY A 1 79 ? 10.997 -7.408 -23.521 1.00 87.88 79 GLY A N 1
ATOM 590 C CA . GLY A 1 79 ? 9.557 -7.207 -23.380 1.00 87.88 79 GLY A CA 1
ATOM 591 C C . GLY A 1 79 ? 8.809 -8.382 -22.745 1.00 87.88 79 GLY A C 1
ATOM 592 O O . GLY A 1 79 ? 7.576 -8.360 -22.710 1.00 87.88 79 GLY A O 1
ATOM 593 N N . ASN A 1 80 ? 9.506 -9.396 -22.224 1.00 91.12 80 ASN A N 1
ATOM 594 C CA . ASN A 1 80 ? 8.871 -10.515 -21.528 1.00 91.12 80 ASN A CA 1
ATOM 595 C C . ASN A 1 80 ? 8.480 -10.114 -20.102 1.00 91.12 80 ASN A C 1
ATOM 597 O O . ASN A 1 80 ? 9.171 -9.328 -19.455 1.00 91.12 80 ASN A O 1
ATOM 601 N N . ILE A 1 81 ? 7.382 -10.673 -19.586 1.00 91.75 81 ILE A N 1
ATOM 602 C CA . ILE A 1 81 ? 6.918 -10.411 -18.216 1.00 91.75 81 ILE A CA 1
ATOM 603 C C . ILE A 1 81 ? 7.870 -11.068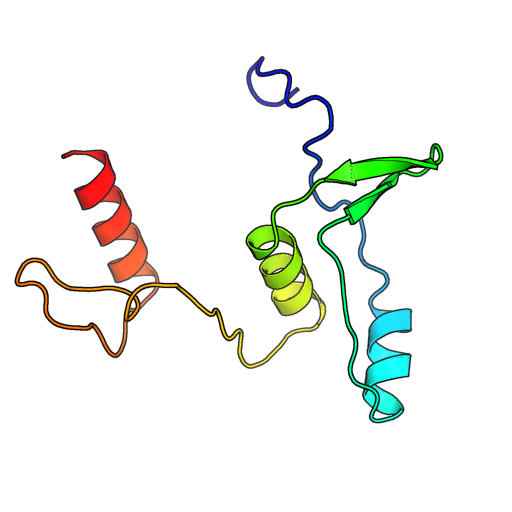 -17.213 1.00 91.75 81 ILE A C 1
ATOM 605 O O . ILE A 1 81 ? 8.114 -12.274 -17.279 1.00 91.75 81 ILE A O 1
ATOM 609 N N . LEU A 1 82 ? 8.340 -10.289 -16.240 1.00 91.62 82 LEU A N 1
ATOM 610 C CA . LEU A 1 82 ? 9.101 -10.798 -15.105 1.00 91.62 82 LEU A CA 1
ATOM 611 C C . LEU A 1 82 ? 8.139 -11.307 -14.027 1.00 91.62 82 LEU A C 1
ATOM 613 O O . LEU A 1 82 ? 7.405 -10.533 -13.415 1.00 91.62 82 LEU A O 1
ATOM 617 N N . SER A 1 83 ? 8.143 -12.619 -13.784 1.00 92.75 83 SER A N 1
ATOM 618 C CA . SER A 1 83 ? 7.307 -13.244 -12.748 1.00 92.75 83 SER A CA 1
ATOM 619 C C . SER A 1 83 ? 7.827 -13.025 -11.325 1.00 92.75 83 SER A C 1
ATOM 621 O O . SER A 1 83 ? 7.061 -13.133 -10.372 1.00 92.75 83 SER A O 1
ATOM 623 N N . GLU A 1 84 ? 9.124 -12.752 -11.178 1.00 93.38 84 GLU A N 1
ATOM 624 C CA . GLU A 1 84 ? 9.792 -12.493 -9.904 1.00 93.38 84 GLU A CA 1
ATOM 625 C C . GLU A 1 84 ? 10.902 -11.459 -10.114 1.00 93.38 84 GLU A C 1
ATOM 627 O O . GLU A 1 84 ? 11.572 -11.455 -11.147 1.00 93.38 84 GLU A O 1
ATOM 632 N N . LEU A 1 85 ? 11.075 -10.573 -9.135 1.00 92.94 85 LEU A N 1
ATOM 633 C CA . LEU A 1 85 ? 12.109 -9.549 -9.139 1.00 92.94 85 LEU A CA 1
ATOM 634 C C . LEU A 1 85 ? 12.531 -9.271 -7.696 1.00 92.94 85 LEU A C 1
ATOM 636 O O . LEU A 1 85 ? 11.709 -8.861 -6.874 1.00 92.94 85 LEU A O 1
ATOM 640 N N . PHE A 1 86 ? 13.804 -9.502 -7.377 1.00 95.50 86 PHE A N 1
ATOM 641 C CA . PHE A 1 86 ? 14.326 -9.219 -6.042 1.00 95.50 86 PHE A CA 1
ATOM 642 C C . PHE A 1 86 ? 14.602 -7.718 -5.868 1.00 95.50 86 PHE A C 1
ATOM 644 O O . PHE A 1 86 ? 14.871 -7.029 -6.851 1.00 95.50 86 PHE A O 1
ATOM 651 N N . PRO A 1 87 ? 14.603 -7.186 -4.629 1.00 95.06 87 PRO A N 1
ATOM 652 C CA . PRO A 1 87 ? 14.786 -5.752 -4.390 1.00 95.06 87 PRO A CA 1
ATOM 653 C C . PRO A 1 87 ? 16.055 -5.154 -5.015 1.00 95.06 87 PRO A C 1
ATOM 655 O O . PRO A 1 87 ? 16.004 -4.064 -5.574 1.00 95.06 87 PRO A O 1
ATOM 658 N N . ASN A 1 88 ? 17.181 -5.875 -4.970 1.00 96.00 88 ASN A N 1
ATOM 659 C CA . ASN A 1 88 ? 18.437 -5.402 -5.563 1.00 96.00 88 ASN A CA 1
ATOM 660 C C . ASN A 1 88 ? 18.367 -5.347 -7.097 1.00 96.00 88 ASN A C 1
ATOM 662 O O . ASN A 1 88 ? 18.887 -4.411 -7.699 1.00 96.00 88 ASN A O 1
ATOM 666 N N . ASP A 1 89 ? 17.704 -6.324 -7.722 1.00 93.50 89 ASP A N 1
ATOM 667 C CA . ASP A 1 89 ? 17.509 -6.354 -9.174 1.00 93.50 89 ASP A CA 1
ATOM 668 C C . ASP A 1 89 ? 16.531 -5.256 -9.614 1.00 93.50 89 ASP A C 1
ATOM 670 O O . ASP A 1 89 ? 16.743 -4.606 -10.637 1.00 93.50 89 ASP A O 1
ATOM 674 N N . ALA A 1 90 ? 15.490 -5.001 -8.813 1.00 93.19 90 ALA A N 1
ATOM 675 C CA . ALA A 1 90 ? 14.558 -3.899 -9.028 1.00 93.19 90 ALA A CA 1
ATOM 676 C C . ALA A 1 90 ? 15.259 -2.537 -8.963 1.00 93.19 90 ALA A C 1
ATOM 678 O O . ALA A 1 90 ? 15.052 -1.711 -9.848 1.00 93.19 90 ALA A O 1
ATOM 679 N N . GLN A 1 91 ? 16.110 -2.327 -7.954 1.00 93.50 91 GLN A N 1
ATOM 680 C CA . GLN A 1 91 ? 16.887 -1.097 -7.798 1.00 93.50 91 GLN A CA 1
ATOM 681 C C . GLN A 1 91 ? 17.807 -0.864 -9.000 1.00 93.50 91 GLN A C 1
ATOM 683 O O . GLN A 1 91 ? 17.763 0.199 -9.610 1.00 93.50 91 GLN A O 1
ATOM 688 N N . LYS A 1 92 ? 18.577 -1.884 -9.393 1.00 91.44 92 LYS A N 1
ATOM 689 C CA . LYS A 1 92 ? 19.461 -1.800 -10.559 1.00 91.44 92 LYS A CA 1
ATOM 690 C C . LYS A 1 92 ? 18.687 -1.468 -11.840 1.00 91.44 92 LYS A C 1
ATOM 692 O O . LYS A 1 92 ? 19.130 -0.662 -12.649 1.00 91.44 92 LYS A O 1
ATOM 697 N N . ARG A 1 93 ? 17.514 -2.076 -12.027 1.00 88.44 93 ARG A N 1
ATOM 698 C CA . ARG A 1 93 ? 16.670 -1.818 -13.199 1.00 88.44 93 ARG A CA 1
ATOM 699 C C . ARG A 1 93 ? 16.095 -0.402 -13.210 1.00 88.44 93 ARG A C 1
ATOM 701 O O . ARG A 1 93 ? 15.924 0.158 -14.286 1.00 88.44 93 ARG A O 1
ATOM 708 N N . LEU A 1 94 ? 15.788 0.164 -12.044 1.00 90.69 94 LEU A N 1
ATOM 709 C CA . LEU A 1 94 ? 15.360 1.558 -11.938 1.00 90.69 94 LEU A CA 1
ATOM 710 C C . LEU A 1 94 ? 16.481 2.506 -12.388 1.00 90.69 94 LEU A C 1
ATOM 712 O O . LEU A 1 94 ? 16.226 3.384 -13.201 1.00 90.69 94 LEU A O 1
ATOM 716 N N . GLU A 1 95 ? 17.715 2.261 -11.942 1.00 92.00 95 GLU A N 1
ATOM 717 C CA . GLU A 1 95 ? 18.902 3.029 -12.351 1.00 92.00 95 GLU A CA 1
ATOM 718 C C . GLU A 1 95 ? 19.121 2.963 -13.875 1.00 92.00 95 GLU A C 1
ATOM 720 O O . GLU A 1 95 ? 19.290 3.992 -14.523 1.00 92.00 95 GLU A O 1
ATOM 725 N N . GLU A 1 96 ? 19.012 1.771 -14.475 1.00 88.44 96 GLU A N 1
ATOM 726 C CA . GLU A 1 96 ? 19.118 1.583 -15.934 1.00 88.44 96 GLU A CA 1
ATOM 727 C C . GLU A 1 96 ? 18.037 2.349 -16.728 1.00 88.44 96 GLU A C 1
ATOM 729 O O . GLU A 1 96 ? 18.286 2.760 -17.861 1.00 88.44 96 GLU A O 1
ATOM 734 N N . LEU A 1 97 ? 16.835 2.530 -16.163 1.00 85.50 97 LEU A N 1
ATOM 735 C CA . LEU A 1 97 ? 15.739 3.284 -16.789 1.00 85.50 97 LEU A CA 1
ATOM 736 C C . LEU A 1 97 ? 15.880 4.803 -16.623 1.00 85.50 97 LEU A C 1
ATOM 738 O O . LEU A 1 97 ? 15.353 5.540 -17.448 1.00 85.50 97 LEU A O 1
ATOM 742 N N . GLU A 1 98 ? 16.535 5.271 -15.559 1.00 86.56 98 GLU A N 1
ATOM 743 C CA . GLU A 1 98 ? 16.764 6.700 -15.302 1.00 86.56 98 GLU A CA 1
ATOM 744 C C . GLU A 1 98 ? 17.943 7.265 -16.113 1.00 86.56 98 GLU A C 1
ATOM 746 O O . GLU A 1 98 ? 17.975 8.462 -16.401 1.00 86.56 98 GLU A O 1
ATOM 751 N N . GLU A 1 99 ? 18.902 6.416 -16.498 1.00 81.31 99 GLU A N 1
ATOM 752 C CA . GLU A 1 99 ? 20.061 6.795 -17.319 1.00 81.31 99 GLU A CA 1
ATOM 753 C C . GLU A 1 99 ? 19.776 6.852 -18.836 1.00 81.31 99 GLU A C 1
ATOM 755 O O . GLU A 1 99 ? 20.585 7.417 -19.581 1.00 81.31 99 GLU A O 1
ATOM 760 N N . GLY A 1 100 ? 18.662 6.270 -19.300 1.00 59.16 100 GLY A N 1
ATOM 761 C CA . GLY A 1 100 ? 18.269 6.188 -20.718 1.00 59.16 100 GLY A CA 1
ATOM 762 C C . GLY A 1 100 ? 17.256 7.242 -21.150 1.00 59.16 100 GLY A C 1
ATOM 763 O O . GLY A 1 100 ? 17.490 7.868 -22.211 1.00 59.16 100 GLY A O 1
#

pLDDT: mean 86.88, std 14.3, range [39.34, 98.12]

Foldseek 3Di:
DPPPDCPPQEDADPDDPLVVVVVCVVVVHDDDDAQWDADPVGDIHGYDVVRVQVVNCVVNVPPDDDDDDPDPPDADPVGHDDPDDDPVRVVVVVVVVVVD

InterPro domains:
  IPR001048 Aspartate/glutamate/uridylate kinase [PF00696] (8-84)
  IPR010167 Amino-acid N-acetyltransferase [PTHR30602] (1-95)
  IPR036393 Acetylglutamate kinase-like superfamily [G3DSA:3.40.1160.10] (1-100)
  IPR036393 Acetylglutamate kinase-like superfamily [SSF53633] (3-95)